Protein AF-A0A2V3PU54-F1 (afdb_monomer_lite)

Radius of gyration: 11.98 Å; chains: 1; bounding box: 29×24×29 Å

Structure (mmCIF, N/CA/C/O backbone):
data_AF-A0A2V3PU54-F1
#
_entry.id   AF-A0A2V3PU54-F1
#
loop_
_atom_site.group_PDB
_atom_site.id
_atom_site.type_symbol
_atom_site.label_atom_id
_atom_site.label_alt_id
_atom_site.label_comp_id
_atom_site.label_asym_id
_atom_site.label_entity_id
_atom_site.label_seq_id
_atom_site.pdbx_PDB_ins_code
_atom_site.Cartn_x
_atom_site.Cartn_y
_atom_site.Cartn_z
_atom_site.occupancy
_atom_site.B_iso_or_equiv
_atom_site.auth_seq_id
_atom_site.auth_comp_id
_atom_site.auth_asym_id
_atom_site.auth_atom_id
_atom_site.pdbx_PDB_model_num
ATOM 1 N N . MET A 1 1 ? -4.068 0.083 13.328 1.00 93.50 1 MET A N 1
ATOM 2 C CA . MET A 1 1 ? -4.152 -1.325 12.898 1.00 93.50 1 MET A CA 1
ATOM 3 C C . MET A 1 1 ? -2.823 -1.633 12.266 1.00 93.50 1 MET A C 1
ATOM 5 O O . MET A 1 1 ? -2.333 -0.780 11.541 1.00 93.50 1 MET A O 1
ATOM 9 N N . ILE A 1 2 ? -2.224 -2.765 12.610 1.00 94.44 2 ILE A N 1
ATOM 10 C CA . ILE A 1 2 ? -0.931 -3.168 12.059 1.00 94.44 2 ILE A CA 1
ATOM 11 C C . ILE A 1 2 ? -1.222 -4.114 10.897 1.00 94.44 2 ILE A C 1
ATOM 13 O O . ILE A 1 2 ? -1.941 -5.085 11.100 1.00 94.44 2 ILE A O 1
ATOM 17 N N . VAL A 1 3 ? -0.689 -3.801 9.720 1.00 96.56 3 VAL A N 1
ATOM 18 C CA . VAL A 1 3 ? -0.769 -4.622 8.509 1.00 96.56 3 VAL A CA 1
ATOM 19 C C . VAL A 1 3 ? 0.626 -5.146 8.203 1.00 96.56 3 VAL A C 1
ATOM 21 O O . VAL A 1 3 ? 1.592 -4.377 8.211 1.00 96.56 3 VAL A O 1
ATOM 24 N N . SER A 1 4 ? 0.721 -6.448 7.972 1.00 96.56 4 SER A N 1
ATOM 25 C CA . SER A 1 4 ? 1.935 -7.145 7.555 1.00 96.56 4 SER A CA 1
ATOM 26 C C . SER A 1 4 ? 1.759 -7.695 6.149 1.00 96.56 4 SER A C 1
ATOM 28 O O . SER A 1 4 ? 0.643 -8.006 5.746 1.00 96.56 4 SER A O 1
ATOM 30 N N . PHE A 1 5 ? 2.873 -7.869 5.454 1.00 97.00 5 PHE A N 1
ATOM 31 C CA . PHE A 1 5 ? 2.925 -8.379 4.091 1.00 97.00 5 PHE A CA 1
ATOM 32 C C . PHE A 1 5 ? 3.827 -9.612 4.033 1.00 97.00 5 PHE A C 1
ATOM 34 O O . PHE A 1 5 ? 4.545 -9.900 4.995 1.00 97.00 5 PHE A O 1
ATOM 41 N N . ASN A 1 6 ? 3.798 -10.344 2.924 1.00 97.12 6 ASN A N 1
ATOM 42 C CA . ASN A 1 6 ? 4.559 -11.586 2.789 1.00 97.12 6 ASN A CA 1
ATOM 43 C C . ASN A 1 6 ? 6.068 -11.331 2.643 1.00 97.12 6 ASN A C 1
ATOM 45 O O . ASN A 1 6 ? 6.886 -12.047 3.224 1.00 97.12 6 ASN A O 1
ATOM 49 N N . TYR A 1 7 ? 6.435 -10.299 1.886 1.00 97.69 7 TYR A N 1
ATOM 50 C CA . TYR A 1 7 ? 7.811 -9.992 1.499 1.00 97.69 7 TYR A CA 1
ATOM 51 C C . TYR A 1 7 ? 8.367 -8.734 2.169 1.00 97.69 7 TYR A C 1
ATOM 53 O O . TYR A 1 7 ? 9.589 -8.591 2.258 1.00 97.69 7 TYR A O 1
ATOM 61 N N . ILE A 1 8 ? 7.504 -7.841 2.663 1.00 97.44 8 ILE A N 1
ATOM 62 C CA . ILE A 1 8 ? 7.914 -6.602 3.336 1.00 97.44 8 ILE A CA 1
ATOM 63 C C . ILE A 1 8 ? 8.104 -6.864 4.830 1.00 97.44 8 ILE A C 1
ATOM 65 O O . ILE A 1 8 ? 7.183 -7.281 5.532 1.00 97.44 8 ILE A O 1
ATOM 69 N N . ARG A 1 9 ? 9.312 -6.593 5.334 1.00 96.12 9 ARG A N 1
ATOM 70 C CA . ARG A 1 9 ? 9.659 -6.801 6.752 1.00 96.12 9 ARG A CA 1
ATOM 71 C C . ARG A 1 9 ? 8.984 -5.795 7.675 1.00 96.12 9 ARG A C 1
ATOM 73 O O . ARG A 1 9 ? 8.653 -6.111 8.817 1.00 96.12 9 ARG A O 1
ATOM 80 N N . GLU A 1 10 ? 8.828 -4.568 7.204 1.00 95.06 10 GLU A N 1
ATOM 81 C CA . GLU A 1 10 ? 8.166 -3.499 7.929 1.00 95.06 10 GLU A CA 1
ATOM 82 C C . GLU A 1 10 ? 6.646 -3.673 7.893 1.00 95.06 10 GLU A C 1
ATOM 84 O O . GLU A 1 10 ? 6.046 -3.930 6.854 1.00 95.06 10 GLU A O 1
ATOM 89 N N . CYS A 1 11 ? 5.998 -3.454 9.033 1.00 94.88 11 CYS A N 1
ATOM 90 C CA . CYS A 1 11 ? 4.544 -3.370 9.088 1.00 94.88 11 CYS A CA 1
ATOM 91 C C . CYS A 1 11 ? 4.074 -1.921 8.924 1.00 94.88 11 CYS A C 1
ATOM 93 O O . CYS A 1 11 ? 4.744 -0.982 9.369 1.00 94.88 11 CYS A O 1
ATOM 95 N N . LEU A 1 12 ? 2.872 -1.746 8.377 1.00 96.81 12 LEU A N 1
ATOM 96 C CA . LEU A 1 12 ? 2.200 -0.451 8.324 1.00 96.81 12 LEU A CA 1
ATOM 97 C C . LEU A 1 12 ? 1.190 -0.324 9.459 1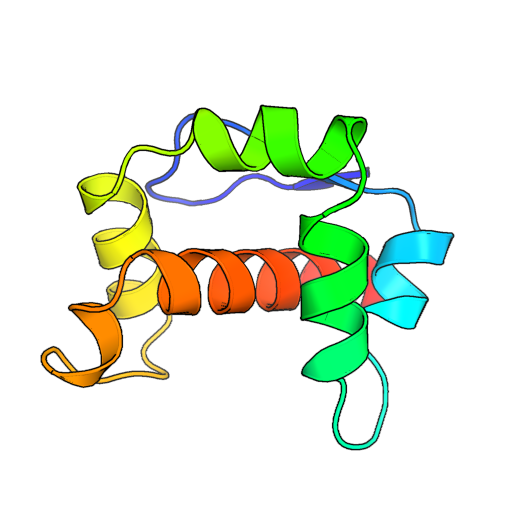.00 96.81 12 LEU A C 1
ATOM 99 O O . LEU A 1 12 ? 0.307 -1.159 9.628 1.00 96.81 12 LEU A O 1
ATOM 103 N N . ASN A 1 13 ? 1.298 0.749 10.238 1.00 97.88 13 ASN A N 1
ATOM 104 C CA . ASN A 1 13 ? 0.320 1.113 11.249 1.00 97.88 13 ASN A CA 1
ATOM 105 C C . ASN A 1 13 ? -0.590 2.229 10.730 1.00 97.88 13 ASN A C 1
ATOM 107 O O . ASN A 1 13 ? -0.195 3.397 10.680 1.00 97.88 13 ASN A O 1
ATOM 111 N N . ILE A 1 14 ? -1.817 1.856 10.368 1.00 97.69 14 ILE A N 1
ATOM 112 C CA . ILE A 1 14 ? -2.833 2.742 9.790 1.00 97.69 14 ILE A CA 1
ATOM 113 C C . ILE A 1 14 ? -4.100 2.656 10.645 1.00 97.69 14 ILE A C 1
ATOM 115 O O . ILE A 1 14 ? -4.514 1.587 11.102 1.00 97.69 14 ILE A O 1
ATOM 119 N N . THR A 1 15 ? -4.732 3.790 10.936 1.00 97.94 15 THR A N 1
ATOM 120 C CA . THR A 1 15 ? -5.993 3.787 11.696 1.00 97.94 15 THR A CA 1
ATOM 121 C C . THR A 1 15 ? -7.154 3.338 10.809 1.00 97.94 15 THR A C 1
ATOM 123 O O . THR A 1 15 ? -7.149 3.604 9.613 1.00 97.94 15 THR A O 1
ATOM 126 N N . LYS A 1 16 ? -8.207 2.744 11.390 1.00 97.31 16 LYS A N 1
ATOM 127 C CA . LYS A 1 16 ? -9.425 2.399 10.628 1.00 97.31 16 LYS A CA 1
ATOM 128 C C . LYS A 1 16 ? -10.036 3.607 9.904 1.00 97.31 16 LYS A C 1
ATOM 130 O O . LYS A 1 16 ? -10.573 3.460 8.817 1.00 97.31 16 LYS A O 1
ATOM 135 N N . LYS A 1 17 ? -9.927 4.804 10.498 1.00 97.44 17 LYS A N 1
ATOM 136 C CA . LYS A 1 17 ? -10.409 6.053 9.889 1.00 97.44 17 LYS A CA 1
ATOM 137 C C . LYS A 1 17 ? -9.619 6.420 8.633 1.00 97.44 17 LYS A C 1
ATOM 139 O O . LYS A 1 17 ? -10.231 6.765 7.637 1.00 97.44 17 LYS A O 1
ATOM 144 N N . LEU A 1 18 ? -8.286 6.333 8.681 1.00 97.44 18 LEU A N 1
ATOM 145 C CA . LEU A 1 18 ? -7.444 6.587 7.507 1.00 97.44 18 LEU A CA 1
ATOM 146 C C . LEU A 1 18 ? -7.640 5.512 6.435 1.00 97.44 18 LEU A C 1
ATOM 148 O O . LEU A 1 18 ? -7.759 5.851 5.266 1.00 97.44 18 LEU A O 1
ATOM 152 N N . ALA A 1 19 ? -7.750 4.244 6.834 1.00 97.94 19 ALA A N 1
ATOM 153 C CA . ALA A 1 19 ? -8.009 3.147 5.907 1.00 97.94 19 ALA A CA 1
ATOM 154 C C . ALA A 1 19 ? -9.321 3.340 5.127 1.00 97.94 19 ALA A C 1
ATOM 156 O O . ALA A 1 19 ? -9.331 3.203 3.912 1.00 97.94 19 ALA A O 1
ATOM 157 N N . ALA A 1 20 ? -10.398 3.763 5.797 1.00 97.62 20 ALA A N 1
ATOM 158 C CA . ALA A 1 20 ? -11.674 4.056 5.139 1.00 97.62 20 ALA A CA 1
ATOM 159 C C . ALA A 1 20 ? -11.624 5.266 4.181 1.00 97.62 20 ALA A C 1
ATOM 161 O O . ALA A 1 20 ? -12.477 5.383 3.308 1.00 97.62 20 ALA A O 1
ATOM 162 N N . ILE A 1 21 ? -10.651 6.172 4.346 1.00 97.3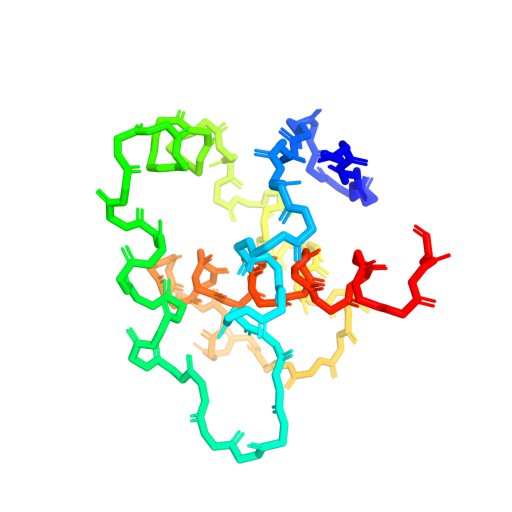1 21 ILE A N 1
ATOM 163 C CA . ILE A 1 21 ? -10.396 7.272 3.401 1.00 97.31 21 ILE A CA 1
ATOM 164 C C . ILE A 1 21 ? -9.571 6.770 2.210 1.00 97.31 21 ILE A C 1
ATOM 166 O O . ILE A 1 21 ? -9.813 7.180 1.087 1.00 97.31 21 ILE A O 1
ATOM 170 N N . GLY A 1 22 ? -8.606 5.877 2.439 1.00 96.88 22 GLY A N 1
ATOM 171 C CA . GLY A 1 22 ? -7.761 5.320 1.378 1.00 96.88 22 GLY A CA 1
ATOM 172 C C . GLY A 1 22 ? -8.409 4.190 0.576 1.00 96.88 22 GLY A C 1
ATOM 173 O O . GLY A 1 22 ? -7.864 3.789 -0.446 1.00 96.88 22 GLY A O 1
ATOM 174 N N . PHE A 1 23 ? -9.543 3.654 1.027 1.00 97.50 23 PHE A N 1
ATOM 175 C CA . PHE A 1 23 ? -10.224 2.542 0.374 1.00 97.50 23 PHE A CA 1
ATOM 176 C C . PHE A 1 23 ? -11.745 2.696 0.476 1.00 97.50 23 PHE A C 1
ATOM 178 O O . PHE A 1 23 ? -12.354 2.450 1.519 1.00 97.50 23 PHE A O 1
ATOM 185 N N . HIS A 1 24 ? -12.359 3.119 -0.627 1.00 95.00 24 HIS A N 1
ATOM 186 C CA . HIS A 1 24 ? -13.802 3.297 -0.770 1.00 95.00 24 HIS A CA 1
ATOM 187 C C . HIS A 1 24 ? -14.233 3.093 -2.227 1.00 95.00 24 HIS A C 1
ATOM 189 O O . HIS A 1 24 ? -13.407 2.951 -3.126 1.00 95.00 24 HIS A O 1
ATOM 195 N N . ALA A 1 25 ? -15.546 3.095 -2.474 1.00 94.19 25 ALA A N 1
ATOM 196 C CA . ALA A 1 25 ? -16.076 3.047 -3.832 1.00 94.19 25 ALA A CA 1
ATOM 197 C C . ALA A 1 25 ? -15.666 4.298 -4.632 1.00 94.19 25 ALA A C 1
ATOM 199 O O . ALA A 1 25 ? -15.786 5.420 -4.134 1.00 94.19 25 ALA A O 1
ATOM 200 N N . GLY A 1 26 ? -15.238 4.101 -5.879 1.00 92.62 26 GLY A N 1
ATOM 201 C CA . GLY A 1 26 ? -14.751 5.168 -6.758 1.00 92.62 26 GLY A CA 1
ATOM 202 C C . GLY A 1 26 ? -13.226 5.281 -6.781 1.00 92.62 26 GLY A C 1
ATOM 203 O O . GLY A 1 26 ? -12.516 4.395 -6.314 1.00 92.62 26 GLY A O 1
ATOM 204 N N . ASP A 1 27 ? -12.730 6.367 -7.371 1.00 93.69 27 ASP A N 1
ATOM 205 C CA . ASP A 1 27 ? -11.298 6.667 -7.422 1.00 93.69 27 ASP A CA 1
ATOM 206 C C . ASP A 1 27 ? -10.828 7.236 -6.074 1.00 93.69 27 ASP A C 1
ATOM 208 O O . ASP A 1 27 ? -11.389 8.215 -5.584 1.00 93.69 27 ASP A O 1
ATOM 212 N N . CYS A 1 28 ? -9.808 6.610 -5.488 1.00 95.56 28 CYS A N 1
ATOM 213 C CA . CYS A 1 28 ? -9.177 7.000 -4.223 1.00 95.56 28 CYS A CA 1
ATOM 214 C C . CYS A 1 28 ? -7.691 7.373 -4.396 1.00 95.56 28 CYS A C 1
ATOM 216 O O . CYS A 1 28 ? -6.964 7.515 -3.413 1.00 95.56 28 CYS A O 1
ATOM 218 N N . SER A 1 29 ? -7.216 7.552 -5.634 1.00 95.44 29 SER A N 1
ATOM 219 C CA . SER A 1 29 ? -5.813 7.864 -5.942 1.00 95.44 29 SER A CA 1
ATOM 220 C C . SER A 1 29 ? -5.304 9.125 -5.230 1.00 95.44 29 SER A C 1
ATOM 222 O O . SER A 1 29 ? -4.236 9.110 -4.613 1.00 95.44 29 SER A O 1
ATOM 224 N N . GLU A 1 30 ? -6.086 10.206 -5.240 1.00 97.19 30 GLU A N 1
ATOM 225 C CA . GLU A 1 30 ? -5.738 11.459 -4.556 1.00 97.19 30 GLU A CA 1
ATOM 226 C C . GLU A 1 30 ? -5.761 11.328 -3.028 1.00 97.19 30 GLU A C 1
ATOM 228 O O . GLU A 1 30 ? -4.956 11.958 -2.337 1.00 97.19 30 GLU A O 1
ATOM 233 N N . ASP A 1 31 ? -6.645 10.496 -2.481 1.00 98.06 31 ASP A N 1
ATOM 234 C CA . ASP A 1 31 ? -6.719 10.259 -1.041 1.00 98.06 31 ASP A CA 1
ATOM 235 C C . ASP A 1 31 ? -5.532 9.432 -0.554 1.00 98.06 31 ASP A C 1
ATOM 237 O O . ASP A 1 31 ? -4.880 9.802 0.424 1.00 98.06 31 ASP A O 1
ATOM 241 N N . ILE A 1 32 ? -5.162 8.392 -1.300 1.00 98.19 32 ILE A N 1
ATOM 242 C CA . ILE A 1 32 ? -3.947 7.610 -1.069 1.00 98.19 32 ILE A CA 1
ATOM 243 C C . ILE A 1 32 ? -2.702 8.499 -1.128 1.00 98.19 32 ILE A C 1
ATOM 245 O O . ILE A 1 32 ? -1.894 8.483 -0.194 1.00 98.19 32 ILE A O 1
ATOM 249 N N . LYS A 1 33 ? -2.610 9.382 -2.127 1.00 97.88 33 LYS A N 1
ATOM 250 C CA . LYS A 1 33 ? -1.525 10.362 -2.232 1.00 97.88 33 LYS A CA 1
ATOM 251 C C . LYS A 1 33 ? -1.445 11.262 -1.000 1.00 97.88 33 LYS A C 1
ATOM 253 O O . LYS A 1 33 ? -0.366 11.417 -0.427 1.00 97.88 33 LYS A O 1
ATOM 258 N N . ARG A 1 34 ? -2.572 11.815 -0.540 1.00 97.75 34 ARG A N 1
ATOM 259 C CA . ARG A 1 34 ? -2.627 12.646 0.679 1.00 97.75 34 ARG A CA 1
ATOM 260 C C . ARG A 1 34 ? -2.226 11.870 1.930 1.00 97.75 34 ARG A C 1
ATOM 262 O O . ARG A 1 34 ? -1.463 12.395 2.738 1.00 97.75 34 ARG A O 1
ATOM 269 N N . ILE A 1 35 ? -2.707 10.637 2.090 1.00 98.06 35 ILE A N 1
ATOM 270 C CA . ILE A 1 35 ? -2.359 9.777 3.229 1.00 98.06 35 ILE A CA 1
ATOM 271 C C . ILE A 1 35 ? -0.858 9.463 3.211 1.00 98.06 35 ILE A C 1
ATOM 273 O O . ILE A 1 35 ? -0.218 9.529 4.259 1.00 98.06 35 ILE A O 1
ATOM 277 N N . SER A 1 36 ? -0.277 9.191 2.038 1.00 97.88 36 SER A N 1
ATOM 278 C CA . SER A 1 36 ? 1.154 8.890 1.886 1.00 97.88 36 SER A CA 1
ATOM 279 C C . SER A 1 36 ? 2.071 10.041 2.329 1.00 97.88 36 SER A C 1
ATOM 281 O O . SER A 1 36 ? 3.205 9.809 2.750 1.00 97.88 36 SER A O 1
ATOM 283 N N . GLU A 1 37 ? 1.559 11.274 2.303 1.00 97.94 37 GLU A N 1
ATOM 284 C CA . GLU A 1 37 ? 2.272 12.489 2.697 1.00 97.94 37 GLU A CA 1
ATOM 285 C C . GLU A 1 37 ? 2.153 12.830 4.191 1.00 97.94 37 GLU A C 1
ATOM 287 O O . GLU A 1 37 ? 2.922 13.654 4.696 1.00 97.94 37 GLU A O 1
ATOM 292 N N . LEU A 1 38 ? 1.254 12.170 4.931 1.00 97.94 38 LEU A N 1
ATOM 293 C CA . LEU A 1 38 ? 1.154 12.340 6.381 1.00 97.94 38 LEU A CA 1
ATOM 294 C C . LEU A 1 38 ? 2.475 11.923 7.052 1.00 97.94 38 LEU A C 1
ATOM 296 O O . LEU A 1 38 ? 2.970 10.828 6.769 1.00 97.94 38 LEU A O 1
ATOM 300 N N . PRO A 1 39 ? 3.066 12.737 7.951 1.00 98.19 39 PRO A N 1
ATOM 301 C CA . PRO A 1 39 ? 4.405 12.488 8.492 1.00 98.19 39 PRO A CA 1
ATOM 302 C C . PRO A 1 39 ? 4.606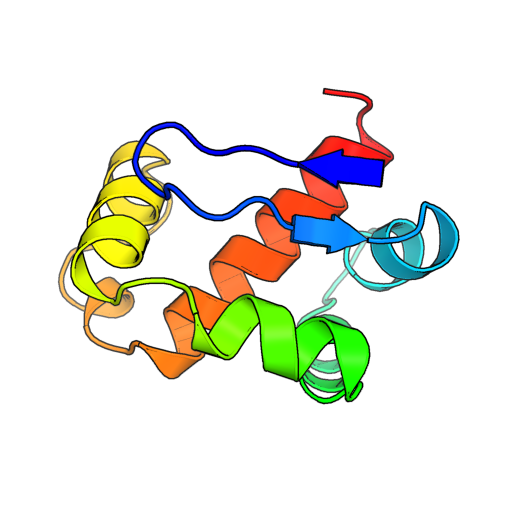 11.085 9.082 1.00 98.19 39 PRO A C 1
ATOM 304 O O . PRO A 1 39 ? 5.663 10.477 8.912 1.00 98.19 39 PRO A O 1
ATOM 307 N N . GLU A 1 40 ? 3.602 10.558 9.775 1.00 97.00 40 GLU A N 1
ATOM 308 C CA . GLU A 1 40 ? 3.600 9.232 10.380 1.00 97.00 40 GLU A CA 1
ATOM 309 C C . GLU A 1 40 ? 3.533 8.103 9.349 1.00 97.00 40 GLU A C 1
ATOM 311 O O . GLU A 1 40 ? 4.208 7.091 9.530 1.00 97.00 40 GLU A O 1
ATOM 316 N N . ILE A 1 41 ? 2.785 8.272 8.259 1.00 98.06 41 ILE A N 1
ATOM 317 C CA . ILE A 1 41 ? 2.684 7.281 7.182 1.00 98.06 41 ILE A CA 1
ATOM 318 C C . ILE A 1 41 ? 3.934 7.349 6.309 1.00 98.06 41 ILE A C 1
ATOM 320 O O . ILE A 1 41 ? 4.620 6.344 6.132 1.00 98.06 41 ILE A O 1
ATOM 324 N N . LYS A 1 42 ? 4.322 8.551 5.877 1.00 98.06 42 LYS A N 1
ATOM 325 C CA . LYS A 1 42 ? 5.522 8.805 5.076 1.00 98.06 42 LYS A CA 1
ATOM 326 C C . LYS A 1 42 ? 6.782 8.223 5.710 1.00 98.06 42 LYS A C 1
ATOM 328 O O . LYS A 1 42 ? 7.618 7.637 5.028 1.00 98.06 42 LYS A O 1
ATOM 333 N N . ARG A 1 43 ? 6.935 8.357 7.033 1.00 98.12 43 ARG A N 1
ATOM 334 C CA . ARG A 1 43 ? 8.065 7.772 7.778 1.00 98.12 43 ARG A CA 1
ATOM 335 C C . ARG A 1 43 ? 8.064 6.246 7.802 1.00 98.12 43 ARG A C 1
ATOM 337 O O . ARG A 1 43 ? 9.137 5.674 7.961 1.00 98.12 43 ARG A O 1
ATOM 344 N N . GLN A 1 44 ? 6.900 5.607 7.730 1.00 98.19 44 GLN A N 1
ATOM 345 C CA . GLN A 1 44 ? 6.785 4.150 7.658 1.00 98.19 44 GLN A CA 1
ATOM 346 C C . GLN A 1 44 ? 7.089 3.671 6.237 1.00 98.19 44 GLN A C 1
ATOM 348 O O . GLN A 1 44 ? 7.961 2.827 6.067 1.00 98.19 44 GLN A O 1
ATOM 353 N N . LEU A 1 45 ? 6.475 4.300 5.230 1.00 97.56 45 LEU A N 1
ATOM 354 C CA . LEU A 1 45 ? 6.678 3.990 3.812 1.00 97.56 45 LEU A CA 1
ATOM 355 C C . LEU A 1 45 ? 8.147 4.116 3.388 1.00 97.56 45 LEU A C 1
ATOM 357 O O . LEU A 1 45 ? 8.667 3.241 2.712 1.00 97.56 45 LEU A O 1
ATOM 361 N N . LYS A 1 46 ? 8.862 5.140 3.872 1.00 97.19 46 LYS A N 1
ATOM 362 C CA . LYS A 1 46 ? 10.302 5.329 3.604 1.00 97.19 46 LYS A CA 1
ATOM 363 C C . LYS A 1 46 ? 11.214 4.198 4.087 1.00 97.19 46 LYS A C 1
ATOM 365 O O . LYS A 1 46 ? 12.389 4.198 3.737 1.00 97.19 46 LYS A O 1
ATOM 370 N N . LYS A 1 47 ? 10.731 3.318 4.964 1.00 97.19 47 LYS A N 1
ATOM 371 C CA . LYS A 1 47 ? 11.516 2.185 5.468 1.00 97.19 47 LYS A CA 1
ATOM 372 C C . LYS A 1 47 ? 11.344 0.934 4.619 1.00 97.19 47 LYS A C 1
ATOM 374 O O . LYS A 1 47 ? 12.136 0.017 4.782 1.00 97.19 47 LYS A O 1
ATOM 379 N N . ILE A 1 48 ? 10.323 0.903 3.767 1.00 97.25 48 ILE A N 1
ATOM 380 C CA . ILE A 1 48 ? 10.047 -0.237 2.908 1.00 97.25 48 ILE A CA 1
ATOM 381 C C . 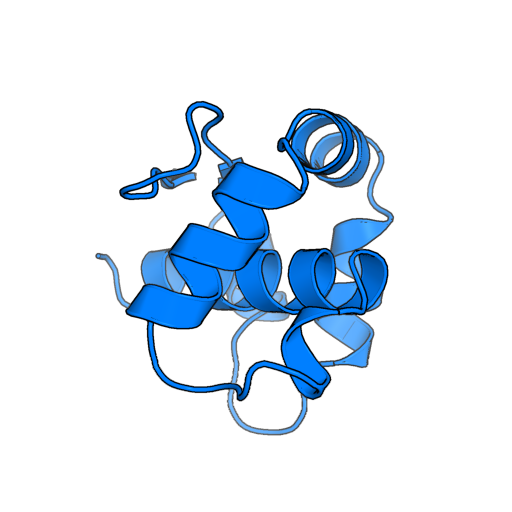ILE A 1 48 ? 11.154 -0.325 1.862 1.00 97.25 48 ILE A C 1
ATOM 383 O O . ILE A 1 48 ? 11.415 0.630 1.128 1.00 97.25 48 ILE A O 1
ATOM 387 N N . ASP A 1 49 ? 11.792 -1.486 1.795 1.00 97.44 49 ASP A N 1
ATOM 388 C CA . ASP A 1 49 ? 12.775 -1.784 0.764 1.00 97.44 49 ASP A CA 1
ATOM 389 C C . ASP A 1 49 ? 12.100 -1.873 -0.626 1.00 97.44 49 ASP A C 1
ATOM 391 O O . ASP A 1 49 ? 11.102 -2.587 -0.772 1.00 97.44 49 ASP A O 1
ATOM 395 N N . PRO A 1 50 ? 12.612 -1.170 -1.658 1.00 97.00 50 PRO A N 1
ATOM 396 C CA . PRO A 1 50 ? 12.005 -1.162 -2.989 1.00 97.00 50 PRO A CA 1
ATOM 397 C C . PRO A 1 50 ? 11.858 -2.544 -3.636 1.00 97.00 50 PRO A C 1
ATOM 399 O O . PRO A 1 50 ? 10.860 -2.780 -4.316 1.00 97.00 50 PRO A O 1
ATOM 402 N N . GLU A 1 51 ? 12.813 -3.453 -3.421 1.00 97.12 51 GLU A N 1
ATOM 403 C CA . GLU A 1 51 ? 12.775 -4.796 -4.008 1.00 97.12 51 GLU A CA 1
ATOM 404 C C . GLU A 1 51 ? 11.752 -5.681 -3.289 1.00 97.12 51 GLU A C 1
ATOM 406 O O . GLU A 1 51 ? 10.966 -6.367 -3.940 1.00 97.12 51 GLU A O 1
ATOM 411 N N . GLN A 1 52 ? 11.687 -5.622 -1.953 1.00 97.88 52 GLN A N 1
ATOM 412 C CA . GLN A 1 52 ? 10.629 -6.297 -1.184 1.00 97.88 52 GLN A CA 1
ATOM 413 C C . GLN A 1 52 ? 9.236 -5.833 -1.611 1.00 97.88 52 GLN A C 1
ATOM 415 O O . GLN A 1 52 ? 8.346 -6.654 -1.821 1.00 97.88 52 GLN A O 1
ATOM 420 N N . LEU A 1 53 ? 9.064 -4.521 -1.783 1.00 98.00 53 LEU A N 1
ATOM 421 C CA . LEU A 1 53 ? 7.816 -3.927 -2.242 1.00 98.00 53 LEU A CA 1
ATOM 422 C C . LEU A 1 53 ? 7.427 -4.402 -3.642 1.00 98.00 53 LEU A C 1
ATOM 424 O O . LEU A 1 53 ? 6.276 -4.765 -3.873 1.00 98.00 53 LEU A O 1
ATOM 428 N N . LYS A 1 54 ? 8.381 -4.402 -4.576 1.00 97.75 54 LYS A N 1
ATOM 429 C CA . LYS A 1 54 ? 8.148 -4.888 -5.936 1.00 97.75 54 LYS A CA 1
ATOM 430 C C . LYS A 1 54 ? 7.718 -6.356 -5.929 1.00 97.75 54 LYS A C 1
ATOM 432 O O . LYS A 1 54 ? 6.758 -6.690 -6.614 1.00 97.75 54 LYS A O 1
ATOM 437 N N . ASN A 1 55 ? 8.378 -7.198 -5.133 1.00 97.62 55 ASN A N 1
ATOM 438 C CA . ASN A 1 55 ? 8.029 -8.615 -5.006 1.00 97.62 55 ASN A CA 1
ATOM 439 C C . ASN A 1 55 ? 6.621 -8.817 -4.432 1.00 97.62 55 ASN A C 1
ATOM 441 O O . ASN A 1 55 ? 5.870 -9.628 -4.964 1.00 97.62 55 ASN A O 1
ATOM 445 N N . GLU A 1 56 ? 6.241 -8.051 -3.404 1.00 98.19 56 GLU A N 1
ATOM 446 C CA . GLU A 1 56 ? 4.888 -8.105 -2.836 1.00 98.19 56 GLU A CA 1
ATOM 447 C C . GLU A 1 56 ? 3.818 -7.765 -3.878 1.00 98.19 56 GLU A C 1
ATOM 449 O O . GLU A 1 56 ? 2.838 -8.487 -4.036 1.00 98.19 56 GLU A O 1
ATOM 454 N N . LEU A 1 57 ? 4.012 -6.672 -4.619 1.00 98.25 57 LEU A N 1
ATOM 455 C CA . LEU A 1 57 ? 3.045 -6.225 -5.621 1.00 98.25 57 LEU A CA 1
ATOM 456 C C . LEU A 1 57 ? 3.003 -7.140 -6.850 1.00 98.25 57 LEU A C 1
ATOM 458 O O . LEU A 1 57 ? 1.947 -7.281 -7.466 1.00 98.25 57 LEU A O 1
ATOM 462 N N . TYR A 1 58 ? 4.133 -7.758 -7.197 1.00 97.75 58 TYR A N 1
ATOM 463 C CA . TYR A 1 58 ? 4.199 -8.769 -8.246 1.00 97.75 58 TYR A CA 1
ATOM 464 C C . TYR A 1 58 ? 3.402 -10.020 -7.855 1.00 97.75 58 TYR A C 1
ATOM 466 O O . TYR A 1 58 ? 2.592 -10.493 -8.648 1.00 97.75 58 TYR A O 1
ATOM 474 N N . ASP A 1 59 ? 3.571 -10.518 -6.625 1.00 97.25 59 ASP A N 1
ATOM 475 C CA . ASP A 1 59 ? 2.832 -11.683 -6.114 1.00 97.25 59 ASP A CA 1
ATOM 476 C C . ASP A 1 59 ? 1.328 -11.401 -5.964 1.00 97.25 59 ASP A C 1
ATOM 478 O O . ASP A 1 59 ? 0.497 -12.259 -6.258 1.00 97.25 59 ASP A O 1
ATOM 482 N N . TYR A 1 60 ? 0.957 -10.161 -5.616 1.00 96.62 60 TYR A N 1
ATOM 483 C CA . TYR A 1 60 ? -0.441 -9.715 -5.625 1.00 96.62 60 TYR A CA 1
ATOM 484 C C . TYR A 1 60 ? -1.099 -9.849 -7.016 1.00 96.62 60 TYR A C 1
ATOM 486 O O . TYR A 1 60 ? -2.306 -10.076 -7.113 1.00 96.62 60 TYR A O 1
ATOM 494 N N . GLY A 1 61 ? -0.321 -9.732 -8.100 1.00 96.88 61 GLY A N 1
ATOM 495 C CA . GLY A 1 61 ? -0.738 -10.111 -9.455 1.00 96.88 61 GLY A CA 1
ATOM 496 C C . GLY A 1 61 ? -1.605 -9.096 -10.209 1.00 96.88 61 GLY A C 1
ATOM 497 O O . GLY A 1 61 ? -2.220 -9.454 -11.213 1.00 96.88 61 GLY A O 1
ATOM 498 N N . ALA A 1 62 ? -1.673 -7.841 -9.749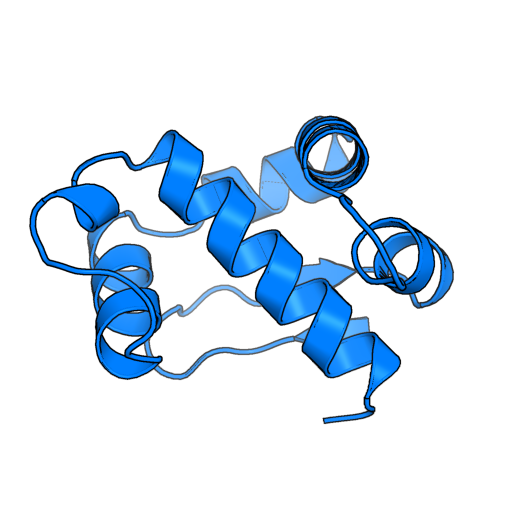 1.00 96.50 62 ALA A N 1
ATOM 499 C CA . ALA A 1 62 ? -2.489 -6.792 -10.378 1.00 96.50 62 ALA A CA 1
ATOM 500 C C . ALA A 1 62 ? -1.721 -5.864 -11.338 1.00 96.50 62 ALA A C 1
ATOM 502 O O . ALA A 1 62 ? -2.360 -5.090 -12.048 1.00 96.50 62 ALA A O 1
ATOM 503 N N . TRP A 1 63 ? -0.387 -5.931 -11.361 1.00 97.12 63 TRP A N 1
ATOM 504 C CA . TRP A 1 63 ? 0.474 -5.060 -12.170 1.00 97.12 63 TRP A CA 1
ATOM 505 C C . TRP A 1 63 ? 1.566 -5.859 -12.872 1.00 97.12 63 TRP A C 1
ATOM 507 O O . TRP A 1 63 ? 2.046 -6.861 -12.339 1.00 97.12 63 TRP A O 1
ATOM 517 N N . ASP A 1 64 ? 1.975 -5.398 -14.052 1.00 95.81 64 ASP A N 1
ATOM 518 C CA . ASP A 1 64 ? 3.067 -6.008 -14.809 1.00 95.81 64 ASP A CA 1
ATOM 519 C C . ASP A 1 64 ? 4.460 -5.467 -14.423 1.00 95.81 64 ASP A C 1
ATOM 521 O O . ASP A 1 64 ? 4.614 -4.482 -13.697 1.00 95.81 64 ASP A O 1
ATOM 525 N N . ASP A 1 65 ? 5.517 -6.100 -14.943 1.00 94.94 65 ASP A N 1
ATOM 526 C CA . ASP A 1 65 ? 6.905 -5.701 -14.675 1.00 94.94 65 ASP A CA 1
ATOM 527 C C . ASP A 1 65 ? 7.215 -4.241 -15.031 1.00 94.94 65 ASP A C 1
ATOM 529 O O . ASP A 1 65 ? 8.097 -3.630 -14.419 1.00 94.94 65 ASP A O 1
ATOM 533 N N . LYS A 1 66 ? 6.545 -3.681 -16.047 1.00 96.06 66 LYS A N 1
ATOM 534 C CA . LYS A 1 66 ? 6.769 -2.297 -16.478 1.00 96.06 66 LYS A CA 1
ATOM 535 C C . LYS A 1 66 ? 6.128 -1.334 -15.495 1.00 96.06 66 LYS A C 1
ATOM 537 O O . LYS A 1 66 ? 6.789 -0.376 -15.095 1.00 96.06 66 LYS A O 1
ATOM 542 N N . GLU A 1 67 ? 4.891 -1.602 -15.095 1.00 96.31 67 GLU A N 1
ATOM 543 C CA . GLU A 1 67 ? 4.159 -0.828 -14.091 1.00 96.31 67 GLU A CA 1
ATOM 544 C C . GLU A 1 67 ? 4.881 -0.842 -12.738 1.00 96.31 67 GLU A C 1
ATOM 546 O O . GLU A 1 67 ? 4.973 0.185 -12.060 1.00 96.31 67 GLU A O 1
ATOM 551 N N . LEU A 1 68 ? 5.478 -1.978 -12.373 1.00 97.12 68 LEU A N 1
ATOM 552 C CA . LEU A 1 68 ? 6.198 -2.153 -11.112 1.00 97.12 68 LEU A CA 1
ATOM 553 C C . LEU A 1 68 ? 7.605 -1.534 -11.078 1.00 97.12 68 LEU A C 1
ATOM 555 O O . LEU A 1 68 ? 8.277 -1.621 -10.049 1.00 97.12 68 LEU A O 1
ATOM 559 N N . ASN A 1 69 ? 8.071 -0.882 -12.148 1.00 95.56 69 ASN A N 1
ATOM 560 C CA . ASN A 1 69 ? 9.364 -0.183 -12.134 1.00 95.56 69 ASN A CA 1
ATOM 561 C C . ASN A 1 69 ? 9.317 1.188 -11.440 1.00 95.56 69 ASN A C 1
ATOM 563 O O . ASN A 1 69 ? 10.369 1.740 -11.117 1.00 95.56 69 ASN A O 1
ATOM 567 N N . SER A 1 70 ? 8.127 1.746 -11.197 1.00 96.19 70 SER A N 1
ATOM 568 C CA . SER A 1 70 ? 7.968 3.021 -10.494 1.00 96.19 70 SER A CA 1
ATOM 569 C C . SER A 1 70 ? 7.828 2.798 -8.987 1.00 96.19 70 SER A C 1
ATOM 571 O O . SER A 1 70 ? 6.772 2.394 -8.501 1.00 96.19 70 SER A O 1
ATOM 573 N N . HIS A 1 71 ? 8.895 3.074 -8.226 1.00 94.12 71 HIS A N 1
ATOM 574 C CA . HIS A 1 71 ? 8.868 2.924 -6.766 1.00 94.12 71 HIS A CA 1
ATOM 575 C C . HIS A 1 71 ? 7.804 3.818 -6.114 1.00 94.12 71 HIS A C 1
ATOM 577 O O . HIS A 1 71 ? 7.076 3.359 -5.238 1.00 94.12 71 HIS A O 1
ATOM 583 N N . ASP A 1 72 ? 7.659 5.061 -6.575 1.00 95.31 72 ASP A N 1
ATOM 584 C CA . ASP A 1 72 ? 6.674 5.990 -6.016 1.00 95.31 72 ASP A CA 1
ATOM 585 C C . ASP A 1 72 ? 5.236 5.503 -6.241 1.00 95.31 72 ASP A C 1
ATOM 587 O O . ASP A 1 72 ? 4.414 5.588 -5.328 1.00 95.31 72 ASP A O 1
ATOM 591 N N . GLU A 1 73 ? 4.927 4.932 -7.410 1.00 97.00 73 GLU A N 1
ATOM 592 C CA . GLU A 1 73 ? 3.616 4.317 -7.658 1.00 97.00 73 GLU A CA 1
ATOM 593 C C . GLU A 1 73 ? 3.414 3.060 -6.814 1.00 97.00 73 GLU A C 1
ATOM 595 O O . GLU A 1 73 ? 2.344 2.870 -6.239 1.00 97.00 73 GLU A O 1
ATOM 600 N N . ASN A 1 74 ? 4.446 2.229 -6.673 1.00 98.06 74 ASN A N 1
ATOM 601 C CA . ASN A 1 74 ? 4.400 1.042 -5.823 1.00 98.06 74 ASN A CA 1
ATOM 602 C C . ASN A 1 74 ? 4.089 1.392 -4.362 1.00 98.06 74 ASN A C 1
ATOM 604 O O . ASN A 1 74 ? 3.320 0.691 -3.706 1.00 98.06 74 ASN A O 1
ATOM 608 N N . ILE A 1 75 ? 4.625 2.508 -3.866 1.00 98.12 75 ILE A N 1
ATOM 609 C CA . ILE A 1 75 ? 4.316 3.020 -2.530 1.00 98.12 75 ILE A CA 1
ATOM 610 C C . ILE A 1 75 ? 2.830 3.391 -2.399 1.00 98.12 75 ILE A C 1
ATOM 612 O O . ILE A 1 75 ? 2.219 3.116 -1.364 1.00 98.12 75 ILE A O 1
ATOM 616 N N . GLN A 1 76 ? 2.218 3.962 -3.441 1.00 98.00 76 GLN A N 1
ATOM 617 C CA . GLN A 1 76 ? 0.775 4.229 -3.438 1.00 98.00 76 GLN A CA 1
ATOM 618 C C . GLN A 1 76 ? -0.035 2.923 -3.477 1.00 98.00 76 GLN A C 1
ATOM 620 O O . GLN A 1 76 ? -0.983 2.763 -2.709 1.00 98.00 76 GLN A O 1
ATOM 625 N N . ARG A 1 77 ? 0.368 1.959 -4.316 1.00 98.12 77 ARG A N 1
ATOM 626 C CA . ARG A 1 77 ? -0.290 0.648 -4.457 1.00 98.12 77 ARG A CA 1
ATOM 627 C C . ARG A 1 77 ? -0.311 -0.129 -3.141 1.00 98.12 77 ARG A C 1
ATOM 629 O O . ARG A 1 77 ? -1.368 -0.599 -2.729 1.00 98.12 77 ARG A O 1
ATOM 636 N N . ILE A 1 78 ? 0.822 -0.219 -2.442 1.00 98.25 78 ILE A N 1
ATOM 637 C CA . ILE A 1 78 ? 0.889 -0.958 -1.172 1.00 98.25 78 ILE A CA 1
ATOM 638 C C . ILE A 1 78 ? 0.103 -0.271 -0.060 1.00 98.25 78 ILE A C 1
ATOM 640 O O . ILE A 1 78 ? -0.527 -0.940 0.755 1.00 98.25 78 ILE A O 1
ATOM 644 N N . LEU A 1 79 ? 0.085 1.066 -0.039 1.00 98.38 79 LEU A N 1
ATOM 645 C CA . LEU A 1 79 ? -0.734 1.813 0.909 1.00 98.38 79 LEU A CA 1
ATOM 646 C C . LEU A 1 79 ? -2.226 1.567 0.653 1.00 98.38 79 LEU A C 1
ATOM 648 O O . LEU A 1 79 ? -2.988 1.410 1.607 1.00 98.38 79 LEU A O 1
ATOM 652 N N . TRP A 1 80 ? -2.633 1.496 -0.615 1.00 98.19 80 TRP A N 1
ATOM 653 C CA . TRP A 1 80 ? -4.003 1.169 -1.003 1.00 98.19 80 TRP A CA 1
ATO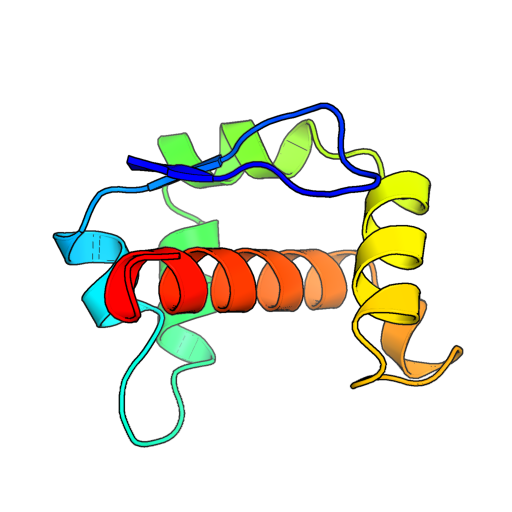M 654 C C . TRP A 1 80 ? -4.404 -0.243 -0.571 1.00 98.19 80 TRP A C 1
ATOM 656 O O . TRP A 1 80 ? -5.440 -0.399 0.077 1.00 98.19 80 TRP A O 1
ATOM 666 N N . ILE A 1 81 ? -3.548 -1.243 -0.813 1.00 97.94 81 ILE A N 1
ATOM 667 C CA . ILE A 1 81 ? -3.758 -2.620 -0.334 1.00 97.94 81 ILE A CA 1
ATOM 668 C C . ILE A 1 81 ? -3.895 -2.639 1.194 1.00 97.94 81 ILE A C 1
ATOM 670 O O . ILE A 1 81 ? -4.863 -3.186 1.713 1.00 97.94 81 ILE A O 1
ATOM 674 N N . ALA A 1 82 ? -3.000 -1.958 1.918 1.00 98.19 82 ALA A N 1
ATOM 675 C CA . ALA A 1 82 ? -3.052 -1.884 3.378 1.00 98.19 82 ALA A CA 1
ATOM 676 C C . ALA A 1 82 ? -4.365 -1.279 3.901 1.00 98.19 82 ALA A C 1
ATOM 678 O O . ALA A 1 82 ? -4.903 -1.713 4.923 1.00 98.19 82 ALA A O 1
ATOM 679 N N . CYS A 1 83 ? -4.878 -0.248 3.221 1.00 98.38 83 CYS A N 1
ATOM 680 C CA . CYS A 1 83 ? -6.171 0.343 3.548 1.00 98.38 83 CYS A CA 1
ATOM 681 C C . CYS A 1 83 ? -7.309 -0.655 3.301 1.00 98.38 83 CYS A C 1
ATOM 683 O O . CYS A 1 83 ? -8.164 -0.812 4.173 1.00 98.38 83 CYS A O 1
ATOM 685 N N . GLY A 1 84 ? -7.281 -1.349 2.161 1.00 97.62 84 GLY A N 1
ATOM 686 C CA . GLY A 1 84 ? -8.248 -2.386 1.809 1.00 97.62 84 GLY A CA 1
ATOM 687 C C . GLY A 1 84 ? -8.296 -3.516 2.829 1.00 97.62 84 GLY A C 1
ATOM 688 O O . GLY A 1 84 ? -9.364 -3.809 3.356 1.00 97.62 84 GLY A O 1
ATOM 689 N N . ASP A 1 85 ? -7.146 -4.069 3.210 1.00 97.50 85 ASP A N 1
ATOM 690 C CA . ASP A 1 85 ? -7.072 -5.155 4.193 1.00 97.50 85 ASP A CA 1
ATOM 691 C C . ASP A 1 85 ? -7.672 -4.749 5.548 1.00 97.50 85 ASP A C 1
ATOM 693 O O . ASP A 1 85 ? -8.420 -5.511 6.160 1.00 97.50 85 ASP A O 1
ATOM 697 N N . ILE A 1 86 ? -7.443 -3.509 5.996 1.00 97.94 86 ILE A N 1
ATOM 698 C CA . ILE A 1 86 ? -8.052 -2.991 7.231 1.00 97.94 86 ILE A CA 1
ATOM 699 C C . ILE A 1 86 ? -9.571 -2.827 7.103 1.00 97.94 86 ILE A C 1
ATOM 701 O O . ILE A 1 86 ? -10.286 -3.068 8.083 1.00 97.94 86 ILE A O 1
ATOM 705 N N . VAL A 1 87 ? -10.058 -2.345 5.955 1.00 97.12 87 VAL A N 1
ATOM 706 C CA . VAL A 1 87 ? -11.494 -2.132 5.708 1.00 97.12 87 VAL A CA 1
ATOM 707 C C . VAL A 1 87 ? -12.227 -3.469 5.606 1.00 97.12 87 VAL A C 1
ATOM 709 O O . VAL A 1 87 ? -13.281 -3.623 6.223 1.00 97.12 87 VAL A O 1
ATOM 712 N N . ASP A 1 88 ? -11.631 -4.440 4.918 1.00 96.19 88 ASP A N 1
ATOM 713 C CA . ASP A 1 88 ? -12.166 -5.792 4.742 1.00 96.19 88 ASP A CA 1
ATOM 714 C C . ASP A 1 88 ? -11.990 -6.670 5.994 1.00 96.19 88 ASP A C 1
ATOM 716 O O . ASP A 1 88 ? -12.656 -7.696 6.134 1.00 96.19 88 ASP A O 1
ATOM 720 N N . GLY A 1 89 ? -11.127 -6.263 6.930 1.00 91.94 89 GLY A N 1
ATOM 721 C CA . GLY A 1 89 ? -10.874 -6.975 8.182 1.00 91.94 89 GLY A CA 1
ATOM 722 C C . GLY A 1 89 ? -10.007 -8.226 8.021 1.00 91.94 89 GLY A C 1
ATOM 723 O O . GLY A 1 89 ? -10.252 -9.209 8.724 1.00 91.94 89 GLY A O 1
ATOM 724 N N . LYS A 1 90 ? -9.040 -8.184 7.100 1.00 83.56 90 LYS A N 1
ATOM 725 C CA . LYS A 1 90 ? -8.047 -9.242 6.877 1.00 83.56 90 LYS A CA 1
ATOM 726 C C . LYS A 1 90 ? -6.897 -9.197 7.884 1.00 83.56 90 LYS A C 1
ATOM 728 O O . LYS A 1 90 ? -6.629 -8.112 8.455 1.00 83.56 90 LYS A O 1
#

pLDDT: mean 96.82, std 1.95, range [83.56, 98.38]

Secondary structure (DSSP, 8-state):
-EE--SS-SSPEE--HHHHHHHS-SS--HHHHHHHHHSHHHHHHHTTS-HHHHHHHHHHHTSS-TTGGG-HHHHHHHHHHHHHHHHHHT-

Sequence (90 aa):
MIVSFNYIRECLNITKKLAAIGFHAGDCSEDIKRISELPEIKRQLKKIDPEQLKNELYDYGAWDDKELNSHDENIQRILWIACGDIVDGK

Organism: NCBI:txid1605892

Foldseek 3Di:
DWADFDQWPAIADDDLVLLPQLDDPDDSLVSLVVQCPPPNNVVRLVVTDLVSLLVRVVVVPPDDPVQSVDSVVSSSVVSSVVSVCSNVVD